Protein AF-A0A7V2EET0-F1 (afdb_monomer_lite)

Structure (mmCIF, N/CA/C/O backbone):
data_AF-A0A7V2EET0-F1
#
_entry.id   AF-A0A7V2EET0-F1
#
loop_
_atom_site.group_PDB
_atom_site.id
_atom_site.type_symbol
_atom_site.label_atom_id
_atom_site.label_alt_id
_atom_site.label_comp_id
_atom_site.label_asym_id
_atom_site.label_entity_id
_atom_site.label_seq_id
_atom_site.pdbx_PDB_ins_code
_atom_site.Cartn_x
_atom_site.Cartn_y
_atom_site.Cartn_z
_atom_site.occupancy
_atom_site.B_iso_or_equiv
_atom_site.auth_seq_id
_atom_site.auth_comp_id
_atom_site.auth_asym_id
_atom_site.auth_atom_id
_atom_site.pdbx_PDB_model_num
ATOM 1 N N . MET A 1 1 ? 0.303 -16.870 21.528 1.00 34.25 1 MET A N 1
ATOM 2 C CA . MET A 1 1 ? 0.337 -17.531 20.207 1.00 34.25 1 MET A CA 1
ATOM 3 C C . MET A 1 1 ? 0.974 -16.573 19.208 1.00 34.25 1 MET A C 1
ATOM 5 O O . MET A 1 1 ? 0.634 -15.399 19.218 1.00 34.25 1 MET A O 1
ATOM 9 N N . ASN A 1 2 ? 1.969 -17.052 18.460 1.00 36.66 2 ASN A N 1
ATOM 10 C CA . ASN A 1 2 ? 2.909 -16.270 17.656 1.00 36.66 2 ASN A CA 1
ATOM 11 C C . ASN A 1 2 ? 2.204 -15.562 16.478 1.00 36.66 2 ASN A C 1
ATOM 13 O O . ASN A 1 2 ? 1.849 -16.211 15.496 1.00 36.66 2 ASN A O 1
ATOM 17 N N . VAL A 1 3 ? 1.981 -14.245 16.573 1.00 44.31 3 VAL A N 1
ATOM 18 C CA . VAL A 1 3 ? 1.488 -13.408 15.457 1.00 44.31 3 VAL A CA 1
ATOM 19 C C . VAL A 1 3 ? 2.691 -12.917 14.658 1.00 44.31 3 VAL A C 1
ATOM 21 O O . VAL A 1 3 ? 2.939 -11.725 14.501 1.00 44.31 3 VAL A O 1
ATOM 24 N N . GLU A 1 4 ? 3.485 -13.865 14.184 1.00 46.22 4 GLU A N 1
ATOM 25 C CA . GLU A 1 4 ? 4.548 -13.594 13.239 1.00 46.22 4 GLU A CA 1
ATOM 26 C C . GLU A 1 4 ? 3.994 -13.859 11.837 1.00 46.22 4 GLU A C 1
ATOM 28 O O . GLU A 1 4 ? 3.409 -14.904 11.560 1.00 46.22 4 GLU A O 1
ATOM 33 N N . ASN A 1 5 ? 4.203 -12.889 10.947 1.00 46.38 5 ASN A N 1
ATOM 34 C CA . ASN A 1 5 ? 4.206 -13.090 9.500 1.00 46.38 5 ASN A CA 1
ATOM 35 C C . ASN A 1 5 ? 2.858 -13.044 8.741 1.00 46.38 5 ASN A C 1
ATOM 37 O O . ASN A 1 5 ? 2.526 -13.936 7.962 1.00 46.38 5 ASN A O 1
ATOM 41 N N . ARG A 1 6 ? 2.116 -11.930 8.847 1.00 46.31 6 ARG A N 1
ATOM 42 C CA . ARG A 1 6 ? 1.184 -11.511 7.778 1.00 46.31 6 ARG A CA 1
ATOM 43 C C . ARG A 1 6 ? 1.765 -10.348 6.979 1.00 46.31 6 ARG A C 1
ATOM 45 O O . ARG A 1 6 ? 1.470 -9.198 7.263 1.00 46.31 6 ARG A O 1
ATOM 52 N N . GLY A 1 7 ? 2.599 -10.670 5.991 1.00 49.09 7 GLY A N 1
ATOM 53 C CA . GLY A 1 7 ? 2.633 -10.038 4.663 1.00 49.09 7 GLY A CA 1
ATOM 54 C C . GLY A 1 7 ? 2.701 -8.512 4.513 1.00 49.09 7 GLY A C 1
ATOM 55 O O . GLY A 1 7 ? 2.455 -8.042 3.406 1.00 49.09 7 GLY A O 1
ATOM 56 N N . VAL A 1 8 ? 3.020 -7.720 5.539 1.00 51.91 8 VAL A N 1
ATOM 57 C CA . VAL A 1 8 ? 3.269 -6.285 5.349 1.00 51.91 8 VAL A CA 1
ATOM 58 C C . VAL A 1 8 ? 4.657 -6.152 4.721 1.00 51.91 8 VAL A C 1
ATOM 60 O O . VAL A 1 8 ? 5.640 -6.499 5.380 1.00 51.91 8 VAL A O 1
ATOM 63 N N . PRO A 1 9 ? 4.793 -5.684 3.465 1.00 50.06 9 PRO A N 1
ATOM 64 C CA . PRO A 1 9 ? 6.109 -5.432 2.901 1.00 50.06 9 PRO A CA 1
ATOM 65 C C . PRO A 1 9 ? 6.808 -4.396 3.786 1.00 50.06 9 PRO A C 1
ATOM 67 O O . PRO A 1 9 ? 6.375 -3.246 3.892 1.00 50.06 9 PRO A O 1
ATOM 70 N N . THR A 1 10 ? 7.867 -4.834 4.467 1.00 59.53 10 THR A N 1
ATOM 71 C CA . THR A 1 10 ? 8.678 -4.004 5.354 1.00 59.53 10 THR A CA 1
ATOM 72 C C . THR A 1 10 ? 9.203 -2.789 4.586 1.00 59.53 10 THR A C 1
ATOM 74 O O . THR A 1 10 ? 9.364 -2.817 3.363 1.00 59.53 10 THR A O 1
ATOM 77 N N . LEU A 1 11 ? 9.485 -1.685 5.288 1.00 52.72 11 LEU A N 1
ATOM 78 C CA . LEU A 1 11 ? 10.016 -0.451 4.682 1.00 52.72 11 LEU A CA 1
ATOM 79 C C . LEU A 1 11 ? 11.232 -0.713 3.768 1.00 52.72 11 LEU A C 1
ATOM 81 O O . LEU A 1 11 ? 11.439 -0.011 2.778 1.00 52.72 11 LEU A O 1
ATOM 85 N N . LEU A 1 12 ? 11.980 -1.781 4.052 1.00 48.09 12 LEU A N 1
ATOM 86 C CA . LEU A 1 12 ? 13.082 -2.286 3.242 1.00 48.09 12 LEU A CA 1
ATOM 87 C C . LEU A 1 12 ? 12.641 -2.744 1.848 1.00 48.09 12 LEU A C 1
ATOM 89 O O . LEU A 1 12 ? 13.278 -2.366 0.868 1.00 48.09 12 LEU A O 1
ATOM 93 N N . THR A 1 13 ? 11.535 -3.478 1.715 1.00 52.94 13 THR A N 1
ATOM 94 C CA . THR A 1 13 ? 11.008 -3.927 0.417 1.00 52.94 13 THR A CA 1
ATOM 95 C C . THR A 1 13 ? 10.587 -2.738 -0.449 1.00 52.94 13 THR A C 1
ATOM 97 O O . THR A 1 13 ? 10.878 -2.709 -1.645 1.00 52.94 13 THR A O 1
ATOM 100 N N . ARG A 1 14 ? 10.001 -1.699 0.166 1.00 51.09 14 ARG A N 1
ATOM 101 C CA . ARG A 1 14 ? 9.613 -0.438 -0.498 1.00 51.09 14 ARG A CA 1
ATOM 102 C C . ARG A 1 14 ? 10.826 0.358 -1.001 1.00 51.09 14 ARG A C 1
ATOM 104 O O . ARG A 1 14 ? 10.813 0.875 -2.119 1.00 51.09 14 ARG A O 1
ATOM 111 N N . ILE A 1 15 ? 11.904 0.424 -0.214 1.00 52.69 15 ILE A N 1
ATOM 112 C CA . ILE A 1 15 ? 13.174 1.059 -0.615 1.00 52.69 15 ILE A CA 1
ATOM 113 C C . ILE A 1 15 ? 13.873 0.236 -1.706 1.00 52.69 15 ILE A C 1
ATOM 115 O O . ILE A 1 15 ? 14.393 0.807 -2.663 1.00 52.69 15 ILE A O 1
ATOM 119 N N . LEU A 1 16 ? 13.855 -1.093 -1.601 1.00 50.03 16 LEU A N 1
ATOM 120 C CA . LEU A 1 16 ? 14.452 -2.003 -2.579 1.00 50.03 16 LEU A CA 1
ATOM 121 C C . LEU A 1 16 ? 13.737 -1.939 -3.933 1.00 50.03 16 LEU A C 1
ATOM 123 O O . LEU A 1 16 ? 14.415 -1.889 -4.954 1.00 50.03 16 LEU A O 1
ATOM 127 N N . LEU A 1 17 ? 12.404 -1.857 -3.970 1.00 56.78 17 LEU A N 1
ATOM 128 C CA . LEU A 1 17 ? 11.631 -1.653 -5.205 1.00 56.78 17 LEU A CA 1
ATOM 129 C C . LEU A 1 17 ? 11.955 -0.304 -5.871 1.00 56.78 17 LEU A C 1
ATOM 131 O O . LEU A 1 17 ? 12.183 -0.248 -7.080 1.00 56.78 17 LEU A O 1
ATOM 135 N N . ARG A 1 18 ? 12.079 0.771 -5.079 1.00 59.69 18 ARG A N 1
ATOM 136 C CA . ARG A 1 18 ? 12.457 2.110 -5.567 1.00 59.69 18 ARG A CA 1
ATOM 137 C C . ARG A 1 18 ? 13.905 2.171 -6.072 1.00 59.69 18 ARG A C 1
ATOM 139 O O . ARG A 1 18 ? 14.169 2.806 -7.091 1.00 59.69 18 ARG A O 1
ATOM 146 N N . LYS A 1 19 ? 14.835 1.481 -5.401 1.00 58.59 19 LYS A N 1
ATOM 147 C CA . LYS A 1 19 ? 16.240 1.360 -5.831 1.00 58.59 19 LYS A CA 1
ATOM 148 C C . LYS A 1 19 ? 16.394 0.478 -7.070 1.00 58.59 19 LYS A C 1
ATOM 150 O O . LYS A 1 19 ? 17.168 0.831 -7.952 1.00 58.59 19 LYS A O 1
ATOM 155 N N . ARG A 1 20 ? 15.639 -0.623 -7.176 1.00 63.69 20 ARG A N 1
ATOM 156 C CA . ARG A 1 20 ? 15.657 -1.520 -8.345 1.00 63.69 20 ARG A CA 1
ATOM 157 C C . ARG A 1 20 ? 15.228 -0.800 -9.616 1.00 63.69 20 ARG A C 1
ATOM 159 O O . ARG A 1 20 ? 15.888 -0.982 -10.627 1.00 63.69 20 ARG A O 1
ATOM 166 N N . GLY A 1 21 ? 14.200 0.052 -9.558 1.00 63.78 21 GLY A N 1
ATOM 167 C CA . GLY A 1 21 ? 13.766 0.850 -10.711 1.00 63.78 21 GLY A CA 1
ATOM 168 C C . GLY A 1 21 ? 14.840 1.825 -11.208 1.00 63.78 21 GLY A C 1
ATOM 169 O O . GLY A 1 21 ? 15.137 1.856 -12.398 1.00 63.78 21 GLY A O 1
ATOM 170 N N . ALA A 1 22 ? 15.474 2.568 -10.295 1.00 64.06 22 ALA A N 1
ATOM 171 C CA . ALA A 1 22 ? 16.556 3.495 -10.636 1.00 64.06 22 ALA A CA 1
ATOM 172 C C . ALA A 1 22 ? 17.826 2.775 -11.133 1.00 64.06 22 ALA A C 1
ATOM 174 O O . ALA A 1 22 ? 18.470 3.229 -12.075 1.00 64.06 22 ALA A O 1
ATOM 175 N N . PHE A 1 23 ? 18.164 1.629 -10.537 1.00 70.56 23 PHE A N 1
ATOM 176 C CA . PHE A 1 23 ? 19.294 0.803 -10.962 1.00 70.56 23 PHE A CA 1
ATOM 177 C C . PHE A 1 23 ? 19.060 0.171 -12.340 1.00 70.56 23 PHE A C 1
ATOM 179 O O . PHE A 1 23 ? 19.944 0.226 -13.186 1.00 70.56 23 PHE A O 1
ATOM 186 N N . LEU A 1 24 ? 17.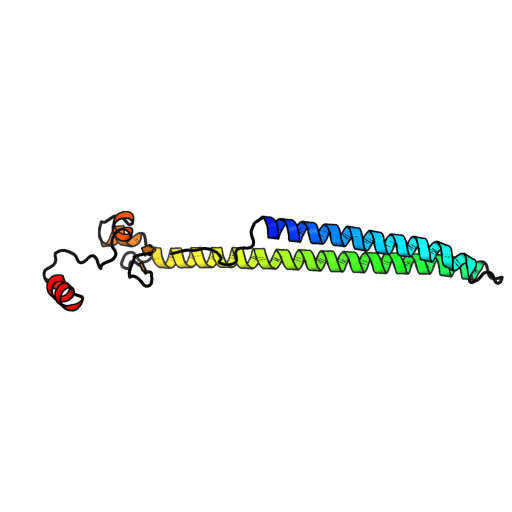860 -0.361 -12.607 1.00 68.94 24 LEU A N 1
ATOM 187 C CA . LEU A 1 24 ? 17.492 -0.866 -13.934 1.00 68.94 24 LEU A CA 1
ATOM 188 C C . LEU A 1 24 ? 17.577 0.231 -14.992 1.00 68.94 24 LEU A C 1
ATOM 190 O O . LEU A 1 24 ? 18.087 -0.023 -16.075 1.00 68.94 24 LEU A O 1
ATOM 194 N N . LEU A 1 25 ? 17.132 1.448 -14.669 1.00 69.94 25 LEU A N 1
ATOM 195 C CA . LEU A 1 25 ? 17.255 2.599 -15.561 1.00 69.94 25 LEU A CA 1
ATOM 196 C C . LEU A 1 25 ? 18.723 2.861 -15.933 1.00 69.94 25 LEU A C 1
ATOM 198 O O . LEU A 1 25 ? 19.044 3.003 -17.110 1.00 69.94 25 LEU A O 1
ATOM 202 N N . ALA A 1 26 ? 19.613 2.870 -14.936 1.00 69.81 26 ALA A N 1
ATOM 203 C CA . ALA A 1 26 ? 21.042 3.091 -15.131 1.00 69.81 26 ALA A CA 1
ATOM 204 C C . ALA A 1 26 ? 21.708 1.960 -15.931 1.00 69.81 26 ALA A C 1
ATOM 206 O O . ALA A 1 26 ? 22.496 2.232 -16.831 1.00 69.81 26 ALA A O 1
ATOM 207 N N . VAL A 1 27 ? 21.367 0.698 -15.650 1.00 71.44 27 VAL A N 1
ATOM 208 C CA . VAL A 1 27 ? 21.911 -0.470 -16.363 1.00 71.44 27 VAL A CA 1
ATOM 209 C C . VAL A 1 27 ? 21.419 -0.515 -17.806 1.00 71.44 27 VAL A C 1
ATOM 211 O O . VAL A 1 27 ? 22.221 -0.712 -18.711 1.00 71.44 27 VAL A O 1
ATOM 214 N N . VAL A 1 28 ? 20.125 -0.288 -18.046 1.00 72.50 28 VAL A N 1
ATOM 215 C CA . VAL A 1 28 ? 19.554 -0.234 -19.401 1.00 72.50 28 VAL A CA 1
ATOM 216 C C . VAL A 1 28 ? 20.195 0.897 -20.194 1.00 72.50 28 VAL A C 1
ATOM 218 O O . VAL A 1 28 ? 20.620 0.680 -21.325 1.00 72.50 28 VAL A O 1
ATOM 221 N N . TYR A 1 29 ? 20.338 2.078 -19.588 1.00 77.12 29 TYR A N 1
ATOM 222 C CA . TYR A 1 29 ? 21.040 3.194 -20.212 1.00 77.12 29 TYR A CA 1
ATOM 223 C C . TYR A 1 29 ? 22.498 2.845 -20.541 1.00 77.12 29 TYR A C 1
ATOM 225 O O . TYR A 1 29 ? 22.944 3.111 -21.650 1.00 77.12 29 TYR A O 1
ATOM 233 N N . LEU A 1 30 ? 23.225 2.200 -19.625 1.00 73.38 30 LEU A N 1
ATOM 234 C CA . LEU A 1 30 ? 24.626 1.815 -19.814 1.00 73.38 30 LEU A CA 1
ATOM 235 C C . LEU A 1 30 ? 24.804 0.756 -20.911 1.00 73.38 30 LEU A C 1
ATOM 237 O O . LEU A 1 30 ? 25.701 0.884 -21.741 1.00 73.38 30 LEU A O 1
ATOM 241 N N . VAL A 1 31 ? 23.936 -0.258 -20.960 1.00 75.94 31 VAL A N 1
ATOM 242 C CA . VAL A 1 31 ? 23.952 -1.295 -22.007 1.00 75.94 31 VAL A CA 1
ATOM 243 C C . VAL A 1 31 ? 23.630 -0.689 -23.367 1.00 75.94 31 VAL A C 1
ATOM 245 O O . VAL A 1 31 ? 24.317 -0.974 -24.346 1.00 75.94 31 VAL A O 1
ATOM 248 N N . LEU A 1 32 ? 22.621 0.180 -23.431 1.00 73.44 32 LEU A N 1
ATOM 249 C CA . LEU A 1 32 ? 22.254 0.864 -24.663 1.00 73.44 32 LEU A CA 1
ATOM 250 C C . LEU A 1 32 ? 23.378 1.806 -25.115 1.00 73.44 32 LEU A C 1
ATOM 252 O O . LEU A 1 32 ? 23.775 1.753 -26.274 1.00 73.44 32 LEU A O 1
ATOM 256 N N . ALA A 1 33 ? 23.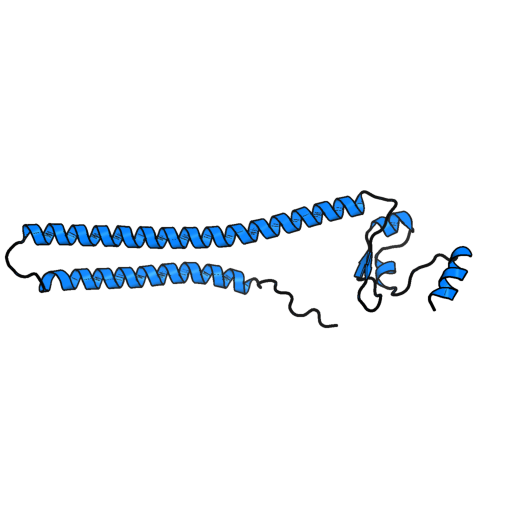944 2.618 -24.220 1.00 70.00 33 ALA A N 1
ATOM 257 C CA . ALA A 1 33 ? 25.063 3.508 -24.533 1.00 70.00 33 ALA A CA 1
ATOM 258 C C . ALA A 1 33 ? 26.305 2.728 -25.000 1.00 70.00 33 ALA A C 1
ATOM 260 O O . ALA A 1 33 ? 26.952 3.122 -25.969 1.00 70.00 33 ALA A O 1
ATOM 261 N N . GLY A 1 34 ? 26.604 1.588 -24.371 1.00 71.06 34 GLY A N 1
ATOM 262 C CA . GLY A 1 34 ? 27.673 0.687 -24.801 1.00 71.06 34 GLY A CA 1
ATOM 263 C C . GLY A 1 34 ? 27.417 0.090 -26.187 1.00 71.06 34 GLY A C 1
ATOM 264 O O . GLY A 1 34 ? 28.304 0.109 -27.040 1.00 71.06 34 GLY A O 1
ATOM 265 N N . ALA A 1 35 ? 26.189 -0.364 -26.451 1.00 70.62 35 ALA A N 1
ATOM 266 C CA . ALA A 1 35 ? 25.784 -0.853 -27.767 1.00 70.62 35 ALA A CA 1
ATOM 267 C C . ALA A 1 35 ? 25.869 0.249 -28.836 1.00 70.62 35 ALA A C 1
ATOM 269 O O . ALA A 1 35 ? 26.306 -0.017 -29.951 1.00 70.62 35 ALA A O 1
ATOM 270 N N . TYR A 1 36 ? 25.527 1.494 -28.495 1.00 71.62 36 TYR A N 1
ATOM 271 C CA . TYR A 1 36 ? 25.659 2.645 -29.388 1.00 71.62 36 TYR A CA 1
ATOM 272 C C . TYR A 1 36 ? 27.116 2.935 -29.749 1.00 71.62 36 TYR A C 1
ATOM 274 O O . TYR A 1 36 ? 27.432 3.086 -30.928 1.00 71.62 36 TYR A O 1
ATOM 282 N N . ILE A 1 37 ? 28.015 2.950 -28.762 1.00 69.25 37 ILE A N 1
ATOM 283 C CA . ILE A 1 37 ? 29.453 3.146 -28.997 1.00 69.25 37 ILE A CA 1
ATOM 284 C C . ILE A 1 37 ? 30.010 2.019 -29.881 1.00 69.25 37 ILE A C 1
ATOM 286 O O . ILE A 1 37 ? 30.771 2.276 -30.814 1.00 69.25 37 ILE A O 1
ATOM 290 N N . TRP A 1 38 ? 29.587 0.777 -29.638 1.00 68.62 38 TRP A N 1
ATOM 291 C CA . TRP A 1 38 ? 30.027 -0.386 -30.407 1.00 68.62 38 TRP A CA 1
ATOM 292 C C . TRP A 1 38 ? 29.520 -0.369 -31.861 1.00 68.62 38 TRP A C 1
ATOM 294 O O . TRP A 1 38 ? 30.306 -0.548 -32.792 1.00 68.62 38 TRP A O 1
ATOM 304 N N . VAL A 1 39 ? 28.229 -0.084 -32.076 1.00 66.50 39 VAL A N 1
ATOM 305 C CA . VAL A 1 39 ? 27.622 0.019 -33.418 1.00 66.50 39 VAL A CA 1
ATOM 306 C C . VAL A 1 39 ? 28.189 1.209 -34.198 1.00 66.50 39 VAL A C 1
ATOM 308 O O . VAL A 1 39 ? 28.435 1.082 -35.400 1.00 66.50 39 VAL A O 1
ATOM 311 N N . SER A 1 40 ? 28.452 2.329 -33.517 1.00 63.59 40 SER A N 1
ATOM 312 C CA . SER A 1 40 ? 29.103 3.513 -34.091 1.00 63.59 40 SER A CA 1
ATOM 313 C C . SER A 1 40 ? 30.501 3.183 -34.631 1.00 63.59 40 SER A C 1
ATOM 315 O O . SER A 1 40 ? 30.845 3.569 -35.745 1.00 63.59 40 SER A O 1
ATOM 317 N N . GLY A 1 41 ? 31.282 2.370 -33.909 1.00 63.22 41 GLY A N 1
ATOM 318 C CA . GLY A 1 41 ? 32.625 1.975 -34.346 1.00 63.22 41 GLY A CA 1
ATOM 319 C C . GLY A 1 41 ? 32.668 0.940 -35.480 1.00 63.22 41 GLY A C 1
ATOM 320 O O . GLY A 1 41 ? 33.635 0.910 -36.242 1.00 63.22 41 GLY A O 1
ATOM 321 N N . HIS A 1 42 ? 31.655 0.074 -35.605 1.00 63.38 42 HIS A N 1
ATOM 322 C CA . HIS A 1 42 ? 31.714 -1.081 -36.514 1.00 63.38 42 HIS A CA 1
ATOM 323 C C . HIS A 1 42 ? 31.114 -0.824 -37.909 1.00 63.38 42 HIS A C 1
ATOM 325 O O . HIS A 1 42 ? 31.553 -1.429 -38.888 1.00 63.38 42 HIS A O 1
ATOM 331 N N . ALA A 1 43 ? 30.161 0.109 -38.041 1.00 58.59 43 ALA A N 1
ATOM 332 C CA . ALA A 1 43 ? 29.538 0.442 -39.329 1.00 58.59 43 ALA A CA 1
ATOM 333 C C . ALA A 1 43 ? 30.522 1.068 -40.339 1.00 58.59 43 ALA A C 1
ATOM 335 O O . ALA A 1 43 ? 30.386 0.849 -41.542 1.00 58.59 43 ALA A O 1
ATOM 336 N N . VAL A 1 44 ? 31.536 1.779 -39.836 1.00 57.72 44 VAL A N 1
ATOM 337 C CA . VAL A 1 44 ? 32.553 2.487 -40.630 1.00 57.72 44 VAL A CA 1
ATOM 338 C C . VAL A 1 44 ? 33.502 1.524 -41.353 1.00 57.72 44 VAL A C 1
ATOM 340 O O . VAL A 1 44 ? 34.018 1.851 -42.414 1.00 57.72 44 VAL A O 1
ATOM 343 N N . LYS A 1 45 ? 33.735 0.320 -40.812 1.00 56.97 45 LYS A N 1
ATOM 344 C CA . LYS A 1 45 ? 34.715 -0.630 -41.373 1.00 56.97 45 LYS A CA 1
ATOM 345 C C . LYS A 1 45 ? 34.124 -1.638 -42.361 1.00 56.97 45 LYS A C 1
ATOM 347 O O . LYS A 1 45 ? 34.860 -2.137 -43.204 1.00 56.97 45 LYS A O 1
ATOM 352 N N . ALA A 1 46 ? 32.827 -1.942 -42.270 1.00 60.38 46 ALA A N 1
ATOM 353 C CA . ALA A 1 46 ? 32.193 -2.992 -43.075 1.00 60.38 46 ALA A CA 1
ATOM 354 C C . ALA A 1 46 ? 31.646 -2.510 -44.434 1.00 60.38 46 ALA A C 1
ATOM 356 O O . ALA A 1 46 ? 31.410 -3.330 -45.314 1.00 60.38 46 ALA A O 1
ATOM 357 N N . ILE A 1 47 ? 31.449 -1.197 -44.619 1.00 57.16 47 ILE A N 1
ATOM 358 C CA . ILE A 1 47 ? 30.862 -0.603 -45.839 1.00 57.16 47 ILE A CA 1
ATOM 359 C C . ILE A 1 47 ? 31.881 0.322 -46.535 1.00 57.16 47 ILE A C 1
ATOM 361 O O . ILE A 1 47 ? 31.521 1.293 -47.191 1.00 57.16 47 ILE A O 1
ATOM 365 N N . SER A 1 48 ? 33.181 0.032 -46.406 1.00 55.34 48 SER A N 1
ATOM 366 C CA . SER A 1 48 ? 34.265 0.771 -47.081 1.00 55.34 48 SER A CA 1
ATOM 367 C C . SER A 1 48 ? 34.327 0.486 -48.593 1.00 55.34 48 SER A C 1
ATOM 369 O O . SER A 1 48 ? 35.347 0.042 -49.115 1.00 55.34 48 SER A O 1
ATOM 371 N N . GLY A 1 49 ? 33.225 0.765 -49.295 1.00 56.41 49 GLY A N 1
ATOM 372 C CA . GLY A 1 49 ? 33.060 0.737 -50.746 1.00 56.41 49 GLY A CA 1
ATOM 373 C C . GLY A 1 49 ? 32.379 2.021 -51.246 1.00 56.41 49 GLY A C 1
ATOM 374 O O . GLY A 1 49 ? 31.165 2.084 -51.364 1.00 56.41 49 GLY A O 1
ATOM 375 N N . GLN A 1 50 ? 33.194 3.050 -51.487 1.00 60.97 50 GLN A N 1
ATOM 376 C CA . GLN A 1 50 ? 33.043 4.183 -52.424 1.00 60.97 50 GLN A CA 1
ATOM 377 C C . GLN A 1 50 ? 31.844 5.175 -52.426 1.00 60.97 50 GLN A C 1
ATOM 379 O O . GLN A 1 50 ? 31.951 6.136 -53.180 1.00 60.97 50 GLN A O 1
ATOM 384 N N . ASP A 1 51 ? 30.823 5.128 -51.556 1.00 63.78 51 ASP A N 1
ATOM 385 C CA . ASP A 1 51 ? 29.770 6.185 -51.524 1.00 63.78 51 ASP A CA 1
ATOM 386 C C . ASP A 1 51 ? 29.651 6.957 -50.191 1.00 63.78 51 ASP A C 1
ATOM 388 O O . ASP A 1 51 ? 28.825 6.667 -49.321 1.00 63.78 51 ASP A O 1
ATOM 392 N N . ALA A 1 52 ? 30.446 8.024 -50.046 1.00 62.75 52 ALA A N 1
ATOM 393 C CA . ALA A 1 52 ? 30.516 8.849 -48.831 1.00 62.75 52 ALA A CA 1
ATOM 394 C C . ALA A 1 52 ? 29.182 9.528 -48.436 1.00 62.75 52 ALA A C 1
ATOM 396 O O . ALA A 1 52 ? 28.905 9.723 -47.252 1.00 62.75 52 ALA A O 1
ATOM 397 N N . ALA A 1 53 ? 28.326 9.866 -49.408 1.00 66.31 53 ALA A N 1
ATOM 398 C CA . ALA A 1 53 ? 27.070 10.580 -49.154 1.00 66.31 53 ALA A CA 1
ATOM 399 C C . ALA A 1 53 ? 25.959 9.683 -48.574 1.00 66.31 53 ALA A C 1
ATOM 401 O O . ALA A 1 53 ? 25.162 10.138 -47.747 1.00 66.31 53 ALA A O 1
ATOM 402 N N . LEU A 1 54 ? 25.903 8.410 -48.982 1.00 64.31 54 LEU A N 1
ATOM 403 C CA . LEU A 1 54 ? 24.951 7.434 -48.440 1.00 64.31 54 LEU A CA 1
ATOM 404 C C . LEU A 1 54 ? 25.391 6.940 -47.056 1.00 64.31 54 LEU A C 1
ATOM 406 O O . LEU A 1 54 ? 24.546 6.772 -46.176 1.00 64.31 54 LEU A O 1
ATOM 410 N N . LEU A 1 55 ? 26.702 6.805 -46.832 1.00 64.06 55 LEU A N 1
ATOM 411 C CA . LEU A 1 55 ? 27.276 6.467 -45.527 1.00 64.06 55 LEU A CA 1
ATOM 412 C C . LEU A 1 55 ? 26.911 7.507 -44.461 1.00 64.06 55 LEU A C 1
ATOM 414 O O . LEU A 1 55 ? 26.371 7.140 -43.418 1.00 64.06 55 LEU A O 1
ATOM 418 N N . HIS A 1 56 ? 27.079 8.799 -44.759 1.00 67.00 56 HIS A N 1
ATOM 419 C CA . HIS A 1 56 ? 26.779 9.865 -43.801 1.00 67.00 56 HIS A CA 1
ATOM 420 C C . HIS A 1 56 ? 25.290 9.921 -43.399 1.00 67.00 56 HIS A C 1
ATOM 422 O O . HIS A 1 56 ? 24.954 10.077 -42.224 1.00 67.00 56 HIS A O 1
ATOM 428 N N . ARG A 1 57 ? 24.364 9.730 -44.353 1.00 66.31 57 ARG A N 1
ATOM 429 C CA . ARG A 1 57 ? 22.914 9.702 -44.065 1.00 66.31 57 ARG A CA 1
ATOM 430 C C . ARG A 1 57 ? 22.511 8.481 -43.237 1.00 66.31 57 ARG A C 1
ATOM 432 O O . ARG A 1 57 ? 21.667 8.597 -42.348 1.00 66.31 57 ARG A O 1
ATOM 439 N N . LEU A 1 58 ? 23.117 7.324 -43.509 1.00 67.50 58 LEU A N 1
ATOM 440 C CA . LEU A 1 58 ? 22.870 6.094 -42.756 1.00 67.50 58 LEU A CA 1
ATOM 441 C C . LEU A 1 58 ? 23.450 6.155 -41.340 1.00 67.50 58 LEU A C 1
ATOM 443 O O . LEU A 1 58 ? 22.854 5.592 -40.425 1.00 67.50 58 LEU A O 1
ATOM 447 N N . GLU A 1 59 ? 24.565 6.851 -41.133 1.00 66.12 59 GLU A N 1
ATOM 448 C CA . GLU A 1 59 ? 25.132 7.086 -39.801 1.00 66.12 59 GLU A CA 1
ATOM 449 C C . GLU A 1 59 ? 24.211 7.939 -38.927 1.00 66.12 59 GLU A C 1
ATOM 451 O O . GLU A 1 59 ? 23.915 7.565 -37.789 1.00 66.12 59 GLU A O 1
ATOM 456 N N . ILE A 1 60 ? 23.677 9.034 -39.473 1.00 69.19 60 ILE A N 1
ATOM 457 C CA . ILE A 1 60 ? 22.757 9.909 -38.736 1.00 69.19 60 ILE A CA 1
ATOM 458 C C . ILE A 1 60 ? 21.448 9.173 -38.426 1.00 69.19 60 ILE A C 1
ATOM 460 O O . ILE A 1 60 ? 20.988 9.189 -37.283 1.00 69.19 60 ILE A O 1
ATOM 464 N N . LEU A 1 61 ? 20.868 8.468 -39.404 1.00 72.06 61 LEU A N 1
ATOM 465 C CA . LEU A 1 61 ? 19.603 7.753 -39.214 1.00 72.06 61 LEU A CA 1
ATOM 466 C C . LEU A 1 61 ? 19.707 6.671 -38.125 1.00 72.06 61 LEU A C 1
ATOM 468 O O . LEU A 1 61 ? 18.805 6.540 -37.297 1.00 72.06 61 LEU A O 1
ATOM 472 N N . LYS A 1 62 ? 20.827 5.938 -38.068 1.00 65.75 62 LYS A N 1
ATOM 473 C CA . LYS A 1 62 ? 21.090 4.933 -37.023 1.00 65.75 62 LYS A CA 1
ATOM 474 C C . LYS A 1 62 ? 21.125 5.553 -35.624 1.00 65.75 62 LYS A C 1
ATOM 476 O O . LYS A 1 62 ? 20.566 4.976 -34.691 1.00 65.75 62 LYS A O 1
ATOM 481 N N . GLY A 1 63 ? 21.724 6.738 -35.483 1.00 68.88 63 GLY A N 1
ATOM 482 C CA . GLY A 1 63 ? 21.745 7.469 -34.215 1.00 68.88 63 GLY A CA 1
ATOM 483 C C . GLY A 1 63 ? 20.353 7.894 -33.752 1.00 68.88 63 GLY A C 1
ATOM 484 O O . GLY A 1 63 ? 20.002 7.716 -32.586 1.00 68.88 63 GLY A O 1
ATOM 485 N N . TRP A 1 64 ? 19.515 8.367 -34.674 1.00 75.75 64 TRP A N 1
ATOM 486 C CA . TRP A 1 64 ? 18.148 8.786 -34.357 1.00 75.75 64 TRP A CA 1
ATOM 487 C C . TRP A 1 64 ? 17.254 7.604 -33.963 1.00 75.75 64 TRP A C 1
ATOM 489 O O 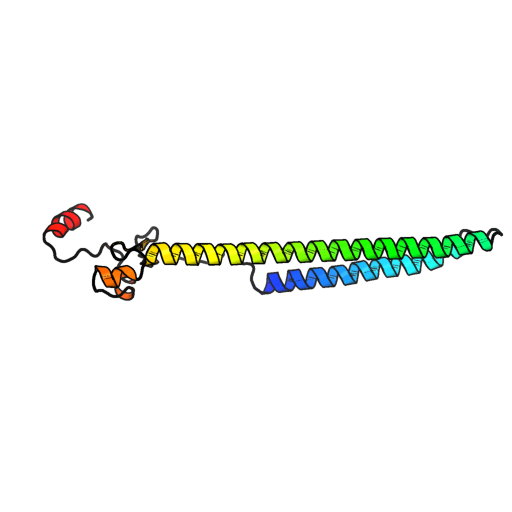. TRP A 1 64 ? 16.477 7.720 -33.015 1.00 75.75 64 TRP A O 1
ATOM 499 N N . VAL A 1 65 ? 17.411 6.443 -34.611 1.00 74.69 65 VAL A N 1
ATOM 500 C CA . VAL A 1 65 ? 16.715 5.202 -34.221 1.00 74.69 65 VAL A CA 1
ATOM 501 C C . VAL A 1 65 ? 17.116 4.767 -32.810 1.00 74.69 65 VAL A C 1
ATOM 503 O O . VAL A 1 65 ? 16.260 4.365 -32.023 1.00 74.69 65 VAL A O 1
ATOM 506 N N . PHE A 1 66 ? 18.394 4.899 -32.451 1.00 73.19 66 PHE A N 1
ATOM 507 C CA . PHE A 1 66 ? 18.874 4.569 -31.113 1.00 73.19 66 PHE A CA 1
ATOM 508 C C . PHE A 1 66 ? 18.310 5.508 -30.034 1.00 73.19 66 PHE A C 1
ATOM 510 O O . PHE A 1 66 ? 17.803 5.044 -29.009 1.00 73.19 66 PHE A O 1
ATOM 517 N N . VAL A 1 67 ? 18.332 6.825 -30.267 1.00 77.12 67 VAL A N 1
ATOM 518 C CA . VAL A 1 67 ? 17.755 7.801 -29.325 1.00 77.12 67 VAL A CA 1
ATOM 519 C C . VAL A 1 67 ? 16.254 7.566 -29.159 1.00 77.12 67 VAL A C 1
ATOM 521 O O . VAL A 1 67 ? 15.757 7.560 -28.035 1.00 77.12 67 VAL A O 1
ATOM 524 N N . LEU A 1 68 ? 15.535 7.286 -30.248 1.00 79.81 68 LEU A N 1
ATOM 525 C CA . LEU A 1 68 ? 14.111 6.967 -30.187 1.00 79.81 68 LEU A CA 1
ATOM 526 C C . LEU A 1 68 ? 13.852 5.706 -29.350 1.00 79.81 68 LEU A C 1
ATOM 528 O O . LEU A 1 68 ? 12.993 5.711 -28.469 1.00 79.81 68 LEU A O 1
ATOM 532 N N . LEU A 1 69 ? 14.619 4.639 -29.582 1.00 76.75 69 LEU A N 1
ATOM 533 C CA . LEU A 1 69 ? 14.455 3.369 -28.877 1.00 76.75 69 LEU A CA 1
ATOM 534 C C . LEU A 1 69 ? 14.769 3.504 -27.381 1.00 76.75 69 LEU A C 1
ATOM 536 O O . LEU A 1 69 ? 14.025 2.988 -26.544 1.00 76.75 69 LEU A O 1
ATOM 540 N N . THR A 1 70 ? 15.819 4.250 -27.030 1.00 79.44 70 THR A N 1
ATOM 541 C CA . THR A 1 70 ? 16.172 4.513 -25.627 1.00 79.44 70 THR A CA 1
ATOM 542 C C . THR A 1 70 ? 15.127 5.387 -24.934 1.00 79.44 70 THR A C 1
ATOM 544 O O . THR A 1 70 ? 14.704 5.058 -23.827 1.00 79.44 70 THR A O 1
ATOM 547 N N . ALA A 1 71 ? 14.628 6.439 -25.590 1.00 77.69 71 ALA A N 1
ATOM 548 C CA . ALA A 1 71 ? 13.576 7.298 -25.052 1.00 77.69 71 ALA A CA 1
ATOM 549 C C . ALA A 1 71 ? 12.274 6.521 -24.796 1.00 77.69 71 ALA A C 1
ATOM 551 O O . ALA A 1 71 ? 11.663 6.670 -23.735 1.00 77.69 71 ALA A O 1
ATOM 552 N N . VAL A 1 72 ? 11.876 5.642 -25.724 1.00 82.00 72 VAL A N 1
ATOM 553 C CA . VAL A 1 72 ? 10.694 4.780 -25.568 1.00 82.00 72 VAL A CA 1
ATOM 554 C C . VAL A 1 72 ? 10.877 3.794 -24.414 1.00 82.00 72 VAL A C 1
ATOM 556 O O . VAL A 1 72 ? 9.979 3.664 -23.579 1.00 82.00 72 VAL A O 1
ATOM 559 N N . ALA A 1 73 ? 12.035 3.133 -24.322 1.00 78.06 73 ALA A N 1
ATOM 560 C CA . ALA A 1 73 ? 12.332 2.198 -23.238 1.00 78.06 73 ALA A CA 1
ATOM 561 C C . ALA A 1 73 ? 12.316 2.892 -21.864 1.00 78.06 73 ALA A C 1
ATOM 563 O O . ALA A 1 73 ? 11.662 2.415 -20.934 1.00 78.06 73 ALA A O 1
ATOM 564 N N . LEU A 1 74 ? 12.965 4.056 -21.746 1.00 79.12 74 LEU A N 1
ATOM 565 C CA . LEU A 1 74 ? 12.981 4.858 -20.520 1.00 79.12 74 LEU A CA 1
ATOM 566 C C . LEU A 1 74 ? 11.571 5.308 -20.124 1.00 79.12 74 LEU A C 1
ATOM 568 O O . LEU A 1 74 ? 11.181 5.168 -18.964 1.00 79.12 74 LEU A O 1
ATOM 572 N N . TYR A 1 75 ? 10.777 5.793 -21.081 1.00 81.12 75 TYR A N 1
ATOM 573 C CA . TYR A 1 75 ? 9.399 6.207 -20.833 1.00 81.12 75 TYR A CA 1
ATOM 574 C C . TYR A 1 75 ? 8.508 5.039 -20.386 1.00 81.12 75 TYR A C 1
ATOM 576 O O . TYR A 1 75 ? 7.705 5.189 -19.460 1.00 81.12 75 TYR A O 1
ATOM 584 N N . ALA A 1 76 ? 8.656 3.862 -21.001 1.00 79.38 76 ALA A N 1
ATOM 585 C CA . ALA A 1 76 ? 7.910 2.664 -20.628 1.00 79.38 76 ALA A CA 1
ATOM 586 C C . ALA A 1 76 ? 8.236 2.214 -19.195 1.00 79.38 76 ALA A C 1
ATOM 588 O O . ALA A 1 76 ? 7.317 1.957 -18.413 1.00 79.38 76 ALA A O 1
ATOM 589 N N . ILE A 1 77 ? 9.522 2.194 -18.829 1.00 77.56 77 ILE A N 1
ATOM 590 C CA . ILE A 1 77 ? 9.980 1.854 -17.474 1.00 77.56 77 ILE A CA 1
ATOM 591 C C . ILE A 1 77 ? 9.452 2.873 -16.463 1.00 77.56 77 ILE A C 1
ATOM 593 O O . ILE A 1 77 ? 8.877 2.488 -15.442 1.00 77.56 77 ILE A O 1
ATOM 597 N N . LEU A 1 78 ? 9.574 4.169 -16.759 1.00 78.44 78 LEU A N 1
ATOM 598 C CA . LEU A 1 78 ? 9.066 5.227 -15.890 1.00 78.44 78 LEU A CA 1
ATOM 599 C C . LEU A 1 78 ? 7.553 5.083 -15.667 1.00 78.44 78 LEU A C 1
ATOM 601 O O . LEU A 1 78 ? 7.092 5.102 -14.524 1.00 78.44 78 LEU A O 1
ATOM 605 N N . ARG A 1 79 ? 6.773 4.859 -16.736 1.00 79.31 79 ARG A N 1
ATOM 606 C CA . ARG A 1 79 ? 5.324 4.622 -16.625 1.00 79.31 79 ARG A CA 1
ATOM 607 C C . ARG A 1 79 ? 4.988 3.370 -15.824 1.00 79.31 79 ARG A C 1
ATOM 609 O O . ARG A 1 79 ? 4.034 3.401 -15.048 1.00 79.31 79 ARG A O 1
ATOM 616 N N . MET A 1 80 ? 5.731 2.282 -16.003 1.00 79.19 80 MET A N 1
ATOM 617 C CA . MET A 1 80 ? 5.522 1.046 -15.250 1.00 79.19 80 MET A CA 1
ATOM 618 C C . MET A 1 80 ? 5.735 1.272 -13.747 1.00 79.19 80 MET A C 1
ATOM 620 O O . MET A 1 80 ? 4.889 0.879 -12.945 1.00 79.19 80 MET A O 1
ATOM 624 N N . VAL A 1 81 ? 6.816 1.962 -13.369 1.00 75.88 81 VAL A N 1
ATOM 625 C CA . VAL A 1 81 ? 7.143 2.259 -11.964 1.00 75.88 81 VAL A CA 1
ATOM 626 C C . VAL A 1 81 ? 6.091 3.164 -11.319 1.00 75.88 81 VAL A C 1
ATOM 628 O O . VAL A 1 81 ? 5.637 2.876 -10.213 1.00 75.88 81 VAL A O 1
ATOM 631 N N . VAL A 1 82 ? 5.655 4.224 -12.007 1.00 76.38 82 VAL A N 1
ATOM 632 C CA . VAL A 1 82 ? 4.627 5.149 -11.490 1.00 76.38 82 VAL A CA 1
ATOM 633 C C . VAL A 1 82 ? 3.279 4.448 -11.294 1.00 76.38 82 VAL A C 1
ATOM 635 O O . VAL A 1 82 ? 2.592 4.675 -10.300 1.00 76.38 82 VAL A O 1
ATOM 638 N N . ARG A 1 83 ? 2.891 3.551 -12.209 1.00 75.88 83 ARG A N 1
ATOM 639 C CA . ARG A 1 83 ? 1.653 2.766 -12.061 1.00 75.88 83 ARG A CA 1
ATOM 640 C C . ARG A 1 83 ? 1.718 1.789 -10.888 1.00 75.88 83 ARG A C 1
ATOM 642 O O . ARG A 1 83 ? 0.704 1.581 -10.226 1.00 75.88 83 ARG A O 1
ATOM 649 N N . ALA A 1 84 ? 2.884 1.200 -10.632 1.00 74.38 84 ALA A N 1
ATOM 650 C CA . ALA A 1 84 ? 3.073 0.282 -9.514 1.00 74.38 84 ALA A CA 1
ATOM 651 C C . ALA A 1 84 ? 2.914 0.993 -8.158 1.00 74.38 84 ALA A C 1
ATOM 653 O O . ALA A 1 84 ? 2.212 0.492 -7.284 1.00 74.38 84 ALA A O 1
ATOM 654 N N . THR A 1 85 ? 3.486 2.191 -8.001 1.00 70.94 85 THR A N 1
ATOM 655 C CA . THR A 1 85 ? 3.369 2.968 -6.754 1.00 70.94 85 THR A CA 1
ATOM 656 C C . THR A 1 85 ? 1.984 3.583 -6.553 1.00 70.94 85 THR A C 1
ATOM 658 O O . THR A 1 85 ? 1.527 3.686 -5.415 1.00 70.94 85 THR A O 1
ATOM 661 N N . GLY A 1 86 ? 1.290 3.960 -7.632 1.00 71.94 86 GLY A N 1
ATOM 662 C CA . GLY A 1 86 ? -0.079 4.479 -7.560 1.00 71.94 86 GLY A CA 1
ATOM 663 C C . GLY A 1 86 ? -1.077 3.468 -6.983 1.00 71.94 86 GLY A C 1
ATOM 664 O O . GLY A 1 86 ? -1.878 3.828 -6.124 1.00 71.94 86 GLY A O 1
ATOM 665 N N . LYS A 1 87 ? -0.983 2.193 -7.388 1.00 70.19 87 LYS A N 1
ATOM 666 C CA . LYS A 1 87 ? -1.876 1.129 -6.897 1.00 70.19 87 LYS A CA 1
ATOM 667 C C . LYS A 1 87 ? -1.747 0.885 -5.393 1.00 70.19 87 LYS A C 1
ATOM 669 O O . LYS A 1 87 ? -2.760 0.742 -4.720 1.00 70.19 87 LYS A O 1
ATOM 674 N N . GLU A 1 88 ? -0.527 0.859 -4.853 1.00 72.44 88 GLU A N 1
ATOM 675 C CA . GLU A 1 88 ? -0.326 0.646 -3.411 1.00 72.44 88 GLU A CA 1
ATOM 676 C C . GLU A 1 88 ? -0.925 1.776 -2.566 1.00 72.44 88 GLU A C 1
ATOM 678 O O . GLU A 1 88 ? -1.523 1.515 -1.521 1.00 72.44 88 GLU A O 1
ATOM 683 N N . ARG A 1 89 ? -0.789 3.029 -3.021 1.00 73.75 89 ARG A N 1
ATOM 684 C CA . ARG A 1 89 ? -1.366 4.185 -2.321 1.00 73.75 89 ARG A CA 1
ATOM 685 C C . ARG A 1 89 ? -2.887 4.135 -2.314 1.00 73.75 89 ARG A C 1
ATOM 687 O O . ARG A 1 89 ? -3.475 4.274 -1.250 1.00 73.75 89 ARG A O 1
ATOM 694 N N . GLN A 1 90 ? -3.497 3.845 -3.462 1.00 75.81 90 GLN A N 1
ATOM 695 C CA . GLN A 1 90 ? -4.953 3.746 -3.580 1.00 75.81 90 GLN A CA 1
ATOM 696 C C . GLN A 1 90 ? -5.538 2.676 -2.654 1.00 75.81 90 GLN A C 1
ATOM 698 O O . GLN A 1 90 ? -6.491 2.954 -1.937 1.00 75.81 90 GLN A O 1
ATOM 703 N N . VAL A 1 91 ? -4.929 1.487 -2.595 1.00 76.75 91 VAL A N 1
ATOM 704 C CA . VAL A 1 91 ? -5.390 0.409 -1.702 1.00 76.75 91 VAL A CA 1
ATOM 705 C C . VAL A 1 91 ? -5.250 0.803 -0.229 1.00 76.75 91 VAL A C 1
ATOM 707 O O . VAL A 1 91 ? -6.136 0.523 0.574 1.00 76.75 91 VAL A O 1
ATOM 710 N N . SER A 1 92 ? -4.156 1.474 0.146 1.00 79.75 92 SER A N 1
ATOM 711 C CA . SER A 1 92 ? -3.956 1.932 1.526 1.00 79.75 92 SER A CA 1
ATOM 712 C C . SER A 1 92 ? -4.952 3.020 1.930 1.00 79.75 92 SER A C 1
ATOM 714 O O . SER A 1 92 ? -5.457 2.995 3.049 1.00 79.75 92 SER A O 1
ATOM 716 N N . GLU A 1 93 ? -5.221 3.977 1.044 1.00 84.06 93 GLU A N 1
ATOM 717 C CA . GLU A 1 93 ? -6.194 5.049 1.272 1.00 84.06 93 GLU A CA 1
ATOM 718 C C . GLU A 1 93 ? -7.619 4.493 1.356 1.00 84.06 93 GLU A C 1
ATOM 720 O O . GLU A 1 93 ? -8.388 4.887 2.231 1.00 84.06 93 GLU A O 1
ATOM 725 N N . GLU A 1 94 ? -7.961 3.528 0.502 1.00 85.75 94 G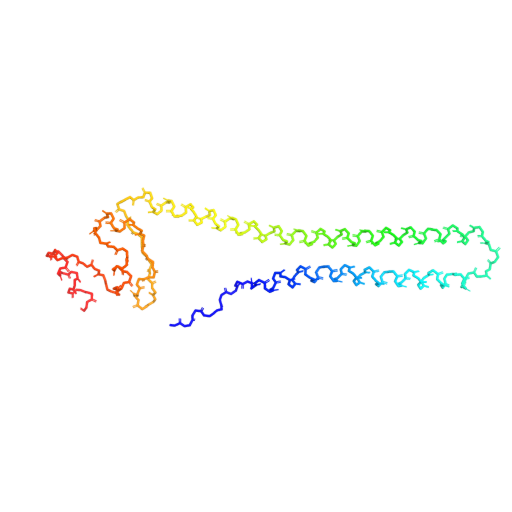LU A N 1
ATOM 726 C CA . GLU A 1 94 ? -9.258 2.858 0.530 1.00 85.75 94 GLU A CA 1
ATOM 727 C C . GLU A 1 94 ? -9.457 2.056 1.823 1.00 85.75 94 GLU A C 1
ATOM 729 O O . GLU A 1 94 ? -10.506 2.172 2.456 1.00 85.75 94 GLU A O 1
ATOM 734 N N . LEU A 1 95 ? -8.437 1.319 2.276 1.00 84.75 95 LEU A N 1
ATOM 735 C CA . LEU A 1 95 ? -8.466 0.607 3.558 1.00 84.75 95 LEU A CA 1
ATOM 736 C C . LEU A 1 95 ? -8.679 1.554 4.743 1.00 84.75 95 LEU A C 1
ATOM 738 O O . LEU A 1 95 ? -9.506 1.264 5.607 1.00 84.75 95 LEU A O 1
ATOM 742 N N . LEU A 1 96 ? -7.968 2.685 4.776 1.00 85.19 96 LEU A N 1
ATOM 743 C CA . LEU A 1 96 ? -8.144 3.699 5.819 1.00 85.19 96 LEU A CA 1
ATOM 744 C C . LEU A 1 96 ? -9.562 4.273 5.795 1.00 85.19 96 LEU A C 1
ATOM 746 O O . LEU A 1 96 ? -10.216 4.336 6.831 1.00 85.19 96 LEU A O 1
ATOM 750 N N . ARG A 1 97 ? -10.078 4.599 4.609 1.00 87.69 97 ARG A N 1
ATOM 751 C CA . ARG A 1 97 ? -11.428 5.145 4.443 1.00 87.69 97 ARG A CA 1
ATOM 752 C C . ARG A 1 97 ? -12.515 4.163 4.876 1.00 87.69 97 ARG A C 1
ATOM 754 O O . ARG A 1 97 ? -13.494 4.556 5.508 1.00 87.69 97 ARG A O 1
ATOM 761 N N . VAL A 1 98 ? -12.362 2.884 4.533 1.00 87.12 98 VAL A N 1
ATOM 762 C CA . VAL A 1 98 ? -13.277 1.821 4.969 1.00 87.12 98 VAL A CA 1
ATOM 763 C C . VAL A 1 98 ? -13.194 1.638 6.481 1.00 87.12 98 VAL A C 1
ATOM 765 O O . VAL A 1 98 ? -14.234 1.544 7.127 1.00 87.12 98 VAL A O 1
ATOM 768 N N . HIS A 1 99 ? -11.990 1.643 7.056 1.00 84.94 99 HIS A N 1
ATOM 769 C CA . HIS A 1 99 ? -11.796 1.540 8.499 1.00 84.94 99 HIS A CA 1
ATOM 770 C C . HIS A 1 99 ? -12.456 2.702 9.253 1.00 84.94 99 HIS A C 1
ATOM 772 O O . HIS A 1 99 ? -13.214 2.461 10.189 1.00 84.94 99 HIS A O 1
ATOM 778 N N . GLU A 1 100 ? -12.244 3.946 8.819 1.00 86.38 100 GLU A N 1
ATOM 779 C CA . GLU A 1 100 ? -12.884 5.130 9.406 1.00 86.38 100 GLU A CA 1
ATOM 780 C C . GLU A 1 100 ? -14.407 5.064 9.300 1.00 86.38 100 GLU A C 1
ATOM 782 O O . GLU A 1 100 ? -15.114 5.332 10.269 1.00 86.38 100 GLU A O 1
ATOM 787 N N . ARG A 1 101 ? -14.933 4.646 8.144 1.00 84.88 101 ARG A N 1
ATOM 788 C CA . ARG A 1 101 ? -16.377 4.492 7.955 1.00 84.88 101 ARG A CA 1
ATOM 789 C C . ARG A 1 101 ? -16.962 3.414 8.864 1.00 84.88 101 ARG A C 1
ATOM 791 O O . ARG A 1 101 ? -18.018 3.632 9.447 1.00 84.88 101 ARG A O 1
ATOM 798 N N . LEU A 1 102 ? -16.294 2.268 8.992 1.00 82.69 102 LEU A N 1
ATOM 799 C CA . LEU A 1 102 ? -16.708 1.204 9.908 1.00 82.69 102 LEU A CA 1
ATOM 800 C C . LEU A 1 102 ? -16.656 1.678 11.360 1.00 82.69 102 LEU A C 1
ATOM 802 O O . LEU A 1 102 ? -17.603 1.435 12.100 1.00 82.69 102 LEU A O 1
ATOM 806 N N . LYS A 1 103 ? -15.601 2.404 11.742 1.00 79.88 103 LYS A N 1
ATOM 807 C CA . LYS A 1 103 ? -15.468 2.997 13.073 1.00 79.88 103 LYS A CA 1
ATOM 808 C C . LYS A 1 103 ? -16.629 3.946 13.377 1.00 79.88 103 LYS A C 1
ATOM 810 O O . LYS A 1 103 ? -17.272 3.788 14.405 1.00 79.88 103 LYS A O 1
ATOM 815 N N . LEU A 1 104 ? -16.970 4.843 12.451 1.00 81.69 104 LEU A N 1
ATOM 816 C CA . LEU A 1 104 ? -18.117 5.743 12.600 1.00 81.69 104 LEU A CA 1
ATOM 817 C C . LEU A 1 104 ? -19.446 4.990 12.729 1.00 81.69 104 LEU A C 1
ATOM 819 O O . LEU A 1 104 ? -20.268 5.364 13.553 1.00 81.69 104 LEU A O 1
ATOM 823 N N . LEU A 1 105 ? -19.669 3.928 11.949 1.00 79.75 105 LEU A N 1
ATOM 824 C CA . LEU A 1 105 ? -20.893 3.122 12.052 1.00 79.75 105 LEU A CA 1
ATOM 825 C C . LEU A 1 105 ? -20.997 2.387 13.394 1.00 79.75 105 LEU A C 1
ATOM 827 O O . LEU A 1 105 ? -22.082 2.305 13.964 1.00 79.75 105 LEU A O 1
ATOM 831 N N . VAL A 1 106 ? -19.874 1.863 13.885 1.00 77.06 106 VAL A N 1
ATOM 832 C CA . VAL A 1 106 ? -19.774 1.173 15.177 1.00 77.06 106 VAL A CA 1
ATOM 833 C C . VAL A 1 106 ? -19.980 2.146 16.340 1.00 77.06 106 VAL A C 1
ATOM 835 O O . VAL A 1 106 ? -20.669 1.813 17.298 1.00 77.06 106 VAL A O 1
ATOM 838 N N . GLU A 1 107 ? -19.420 3.352 16.254 1.00 73.31 107 GLU A N 1
ATOM 839 C CA . GLU A 1 107 ? -19.482 4.360 17.320 1.00 73.31 107 GLU A CA 1
ATOM 840 C C . GLU A 1 107 ? -20.783 5.178 17.312 1.00 73.31 107 GLU A C 1
ATOM 842 O O . GLU A 1 107 ? -21.208 5.653 18.362 1.00 73.31 107 GLU A O 1
ATOM 847 N N . ALA A 1 108 ? -21.453 5.325 16.164 1.00 74.00 108 ALA A N 1
ATOM 848 C CA . ALA A 1 108 ? -22.680 6.117 16.048 1.00 74.00 108 ALA A CA 1
ATOM 849 C C . ALA A 1 108 ? -23.906 5.478 16.717 1.00 74.00 108 ALA A C 1
ATOM 851 O O . ALA A 1 108 ? -24.924 6.155 16.864 1.00 74.00 108 ALA A O 1
ATOM 852 N N . ASN A 1 109 ? -23.848 4.199 17.103 1.00 74.88 109 ASN A N 1
ATOM 853 C CA . ASN A 1 109 ? -24.966 3.526 17.754 1.00 74.88 109 ASN A CA 1
ATOM 854 C C . ASN A 1 109 ? -24.708 3.330 19.260 1.00 74.88 109 ASN A C 1
ATOM 856 O O . ASN A 1 109 ? -24.148 2.308 19.657 1.00 74.88 109 ASN A O 1
ATOM 860 N N . PRO A 1 110 ? -25.146 4.268 20.121 1.00 70.62 110 PRO A N 1
ATOM 861 C CA . PRO A 1 110 ? -24.875 4.226 21.557 1.00 70.62 110 PRO A CA 1
ATOM 862 C C . PRO A 1 110 ? -25.603 3.093 22.291 1.00 70.62 110 PRO A C 1
ATOM 864 O O . PRO A 1 110 ? -25.374 2.908 23.480 1.00 70.62 110 PRO A O 1
ATOM 867 N N . HIS A 1 111 ? -26.477 2.340 21.618 1.00 77.38 111 HIS A N 1
ATOM 868 C CA . HIS A 1 111 ? -27.223 1.230 22.213 1.00 77.38 111 HIS A CA 1
ATOM 869 C C . HIS A 1 111 ? -26.624 -0.146 21.912 1.00 77.38 111 HIS A C 1
ATOM 871 O O . HIS A 1 111 ? -27.083 -1.140 22.472 1.00 77.38 111 HIS A O 1
ATOM 877 N N . PHE A 1 112 ? -25.598 -0.221 21.060 1.00 80.00 112 PHE A N 1
ATOM 878 C CA . PHE A 1 112 ? -24.902 -1.466 20.758 1.00 80.00 112 PHE A CA 1
ATOM 879 C C . PHE A 1 112 ? -23.409 -1.324 21.039 1.00 80.00 112 PHE A C 1
ATOM 881 O O . PHE A 1 112 ? -22.792 -0.289 20.780 1.00 80.00 112 PHE A O 1
ATOM 888 N N . PHE A 1 113 ? -22.814 -2.396 21.548 1.00 82.44 113 PHE A N 1
ATOM 889 C CA . PHE A 1 113 ? -21.368 -2.542 21.582 1.00 82.44 113 PHE A CA 1
ATOM 890 C C . PHE A 1 113 ? -20.961 -3.738 20.733 1.00 82.44 113 PHE A C 1
ATOM 892 O O . PHE A 1 113 ? -21.669 -4.741 20.642 1.00 82.44 113 PHE A O 1
ATOM 899 N N . PHE A 1 114 ? -19.814 -3.602 20.085 1.00 85.38 114 PHE A N 1
ATOM 900 C CA . PHE A 1 114 ? -19.237 -4.630 19.237 1.00 85.38 114 PHE A CA 1
ATOM 901 C C . PHE A 1 114 ? -18.012 -5.186 19.937 1.00 85.38 114 PHE A C 1
ATOM 903 O O . PHE A 1 114 ? -17.249 -4.430 20.533 1.00 85.38 114 PHE A O 1
ATOM 910 N N . TYR A 1 115 ? -17.802 -6.492 19.842 1.00 86.56 115 TYR A N 1
ATOM 911 C CA . TYR A 1 115 ? -16.600 -7.127 20.354 1.00 86.56 115 TYR A CA 1
ATOM 912 C C . TYR A 1 115 ? -16.127 -8.217 19.398 1.00 86.56 115 TYR A C 1
ATOM 914 O O . TYR A 1 115 ? -16.905 -8.772 18.621 1.00 86.56 115 TYR A O 1
ATOM 922 N N . THR A 1 116 ? -14.836 -8.515 19.449 1.00 86.75 116 THR A N 1
ATOM 923 C CA . THR A 1 116 ? -14.253 -9.681 18.788 1.00 86.75 116 THR A CA 1
ATOM 924 C C . THR A 1 116 ? -13.538 -10.527 19.820 1.00 86.75 116 THR A C 1
ATOM 926 O O . THR A 1 116 ? -13.029 -10.011 20.813 1.00 86.75 116 THR A O 1
ATOM 929 N N . GLN A 1 117 ? -13.467 -11.829 19.572 1.00 86.88 117 GLN A N 1
ATOM 930 C CA . GLN A 1 117 ? -12.773 -12.780 20.433 1.00 86.88 117 GLN A CA 1
ATOM 931 C C . GLN A 1 117 ? -11.903 -13.722 19.600 1.00 86.88 117 GLN A C 1
ATOM 933 O O . GLN A 1 117 ? -12.154 -13.904 18.404 1.00 86.88 117 GLN A O 1
ATOM 938 N N . ASP A 1 118 ? -10.861 -14.275 20.211 1.00 86.69 118 ASP A N 1
ATOM 939 C CA . ASP A 1 118 ? -10.063 -15.340 19.603 1.00 86.69 118 ASP A CA 1
ATOM 940 C C . ASP A 1 118 ? -10.753 -16.716 19.722 1.00 86.69 118 ASP A C 1
ATOM 942 O O . ASP A 1 118 ? -11.922 -16.819 20.103 1.00 86.69 118 ASP A O 1
ATOM 946 N N . ARG A 1 119 ? -10.057 -17.787 19.320 1.00 85.31 119 ARG A N 1
ATOM 947 C CA . ARG A 1 119 ? -10.615 -19.152 19.343 1.00 85.31 119 ARG A CA 1
ATOM 948 C C . ARG A 1 119 ? -10.732 -19.706 20.759 1.00 85.31 119 ARG A C 1
ATOM 950 O O . ARG A 1 119 ? -11.512 -20.622 20.990 1.00 85.31 119 ARG A O 1
ATOM 957 N N . GLU A 1 120 ? -9.954 -19.152 21.673 1.00 80.69 120 GLU A N 1
ATOM 958 C CA . GLU A 1 120 ? -9.882 -19.494 23.082 1.00 80.69 120 GLU A CA 1
ATOM 959 C C . GLU A 1 120 ? -10.895 -18.685 23.921 1.00 80.69 120 GLU A C 1
ATOM 961 O O . GLU A 1 120 ? -11.016 -18.917 25.121 1.00 80.69 120 GLU A O 1
ATOM 966 N N . GLY A 1 121 ? -11.653 -17.776 23.290 1.00 78.06 121 GLY A N 1
ATOM 967 C CA . GLY A 1 121 ? -12.696 -16.961 23.920 1.00 78.06 121 GLY A CA 1
ATOM 968 C C . GLY A 1 121 ? -12.191 -15.655 24.538 1.00 78.06 121 GLY A C 1
ATOM 969 O O . GLY A 1 121 ? -12.960 -14.941 25.175 1.00 78.06 121 GLY A O 1
ATOM 970 N N . ASN A 1 122 ? -10.920 -15.295 24.349 1.00 82.88 122 ASN A N 1
ATOM 971 C CA . ASN A 1 122 ? -10.380 -14.045 24.874 1.00 82.88 122 ASN A CA 1
ATOM 972 C C . ASN A 1 122 ? -10.861 -12.868 24.023 1.00 82.88 122 ASN A C 1
ATOM 974 O O . ASN A 1 122 ? -10.703 -12.871 22.797 1.00 82.88 122 ASN A O 1
ATOM 978 N N . VAL A 1 123 ? -11.402 -11.831 24.665 1.00 85.00 123 VAL A N 1
ATOM 979 C CA . VAL A 1 123 ? -11.822 -10.603 23.981 1.00 85.00 123 VAL A CA 1
ATOM 980 C C . VAL A 1 123 ? -10.592 -9.886 23.414 1.00 85.00 123 VAL A C 1
ATOM 982 O O . VAL A 1 123 ? -9.691 -9.482 24.142 1.00 85.00 123 VAL A O 1
ATOM 985 N N . THR A 1 124 ? -10.556 -9.723 22.093 1.00 87.00 124 THR A N 1
ATOM 986 C CA . THR A 1 124 ? -9.448 -9.089 21.354 1.00 87.00 124 THR A CA 1
ATOM 987 C C . THR A 1 124 ? -9.726 -7.628 21.013 1.00 87.00 124 THR A C 1
ATOM 989 O O . THR A 1 124 ? -8.796 -6.842 20.845 1.00 87.00 124 THR A O 1
ATOM 992 N N . TYR A 1 125 ? -10.999 -7.251 20.922 1.00 86.31 125 TYR A N 1
ATOM 993 C CA . TYR A 1 125 ? -11.447 -5.879 20.716 1.00 86.31 125 TYR A CA 1
ATOM 994 C C . TYR A 1 125 ? -12.836 -5.709 21.321 1.00 86.31 125 TYR A C 1
ATOM 996 O O . TYR A 1 125 ? -13.650 -6.629 21.265 1.00 86.31 125 TYR A O 1
ATOM 1004 N N . VAL A 1 126 ? -13.113 -4.520 21.849 1.00 87.12 126 VAL A N 1
ATOM 1005 C CA . VAL A 1 126 ? -14.454 -4.081 22.237 1.00 87.12 126 VAL A CA 1
ATOM 1006 C C . VAL A 1 126 ? -14.608 -2.595 21.905 1.00 87.12 126 VAL A C 1
ATOM 1008 O O . VAL A 1 126 ? -13.657 -1.822 22.050 1.00 87.12 126 VAL A O 1
ATOM 1011 N N . SER A 1 127 ? -15.777 -2.193 21.405 1.00 87.19 127 SER A N 1
ATOM 1012 C CA . SER A 1 127 ? -16.043 -0.802 21.040 1.00 87.19 127 SER A CA 1
ATOM 1013 C C . SER A 1 127 ? -16.173 0.094 22.280 1.00 87.19 127 SER A C 1
ATOM 1015 O O . SER A 1 127 ? -16.719 -0.343 23.296 1.00 87.19 127 SER A O 1
ATOM 1017 N N . PRO A 1 128 ? -15.768 1.378 22.201 1.00 85.38 128 PRO A N 1
ATOM 1018 C CA . PRO A 1 128 ? -15.885 2.315 23.324 1.00 85.38 128 PRO A CA 1
ATOM 1019 C C . PRO A 1 128 ? -17.321 2.533 23.815 1.00 85.38 128 PRO A C 1
ATOM 1021 O O . PRO A 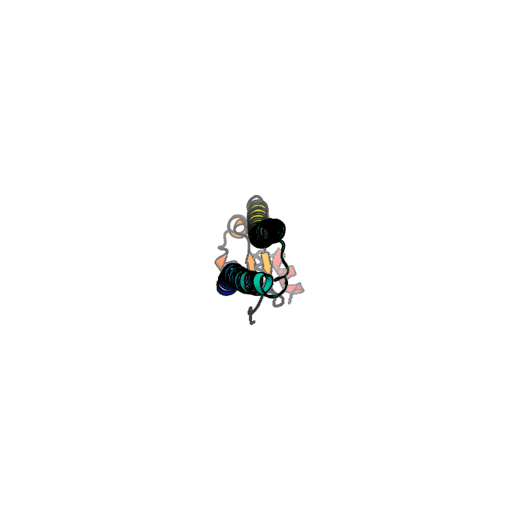1 128 ? -17.528 2.869 24.976 1.00 85.38 128 PRO A O 1
ATOM 1024 N N . SER A 1 129 ? -18.329 2.295 22.966 1.00 85.31 129 SER A N 1
ATOM 1025 C CA . SER A 1 129 ? -19.745 2.378 23.353 1.00 85.31 129 SER A CA 1
ATOM 1026 C C . SER A 1 129 ? -20.110 1.457 24.523 1.00 85.31 129 SER A C 1
ATOM 1028 O O . SER A 1 129 ? -21.079 1.736 25.226 1.00 85.31 129 SER A O 1
ATOM 1030 N N . VAL A 1 130 ? -19.315 0.416 24.802 1.00 86.12 130 VAL A N 1
ATOM 1031 C CA . VAL A 1 130 ? -19.510 -0.442 25.976 1.00 86.12 130 VAL A CA 1
ATOM 1032 C C . VAL A 1 130 ? -19.434 0.340 27.290 1.00 86.12 130 VAL A C 1
ATOM 1034 O O . VAL A 1 130 ? -20.185 0.038 28.215 1.00 86.12 130 VAL A O 1
ATOM 1037 N N . GLU A 1 131 ? -18.601 1.382 27.366 1.00 86.94 131 GLU A N 1
ATOM 1038 C CA . GLU A 1 131 ? -18.493 2.250 28.544 1.00 86.94 131 GLU A CA 1
ATOM 1039 C C . GLU A 1 131 ? -19.775 3.050 28.755 1.00 86.94 131 GLU A C 1
ATOM 1041 O O . GLU A 1 131 ? -20.277 3.130 29.872 1.00 86.94 131 GLU A O 1
ATOM 1046 N N . ALA A 1 132 ? -20.350 3.584 27.677 1.00 83.25 132 ALA A N 1
ATOM 1047 C CA . ALA A 1 132 ? -21.597 4.340 27.740 1.00 83.25 132 ALA A CA 1
ATOM 1048 C C . ALA A 1 132 ? -22.800 3.452 28.106 1.00 83.25 132 ALA A C 1
ATOM 1050 O O . ALA A 1 132 ? -23.700 3.899 28.811 1.00 83.25 132 ALA A O 1
ATOM 1051 N N . ILE A 1 133 ? -22.808 2.197 27.646 1.00 83.31 133 ILE A N 1
ATOM 1052 C CA . ILE A 1 133 ? -23.907 1.248 27.883 1.00 83.31 133 ILE A CA 1
ATOM 1053 C C . ILE A 1 133 ? -23.812 0.615 29.275 1.00 83.31 133 ILE A C 1
ATOM 1055 O O . ILE A 1 133 ? -24.825 0.447 29.949 1.00 83.31 133 ILE A O 1
ATOM 1059 N N . THR A 1 134 ? -22.607 0.224 29.696 1.00 82.69 134 THR A N 1
ATOM 1060 C CA . THR A 1 134 ? -22.399 -0.606 30.898 1.00 82.69 134 THR A CA 1
ATOM 1061 C C . THR A 1 134 ? -21.764 0.141 32.066 1.00 82.69 134 THR A C 1
ATOM 1063 O O . THR A 1 134 ? -21.744 -0.378 33.181 1.00 82.69 134 THR A O 1
ATOM 1066 N N . GLY A 1 135 ? -21.239 1.347 31.836 1.00 84.38 135 GLY A N 1
ATOM 1067 C CA . GLY A 1 135 ? -20.560 2.163 32.843 1.00 84.38 135 GLY A CA 1
ATOM 1068 C C . GLY A 1 135 ? -19.157 1.679 33.214 1.00 84.38 135 GLY A C 1
ATOM 1069 O O . GLY A 1 135 ? -18.566 2.225 34.144 1.00 84.38 135 GLY A O 1
ATOM 1070 N N . ARG A 1 136 ? -18.617 0.658 32.532 1.00 83.62 136 ARG A N 1
ATOM 1071 C CA . ARG A 1 136 ? -17.302 0.081 32.848 1.00 83.62 136 ARG A CA 1
ATOM 1072 C C . ARG A 1 136 ? -16.276 0.248 31.744 1.00 83.62 136 ARG A C 1
ATOM 1074 O O . ARG A 1 136 ? -16.631 0.065 30.579 1.00 83.62 136 ARG A O 1
ATOM 1081 N N . PRO A 1 137 ? -15.010 0.518 32.116 1.00 87.88 137 PRO A N 1
ATOM 1082 C CA . PRO A 1 137 ? -13.955 0.847 31.175 1.00 87.88 137 PRO A CA 1
ATOM 1083 C C . PRO A 1 137 ? -13.628 -0.313 30.231 1.00 87.88 137 PRO A C 1
ATOM 1085 O O . PRO A 1 137 ? -13.565 -1.472 30.644 1.00 87.88 137 PRO A O 1
ATOM 1088 N N . VAL A 1 138 ? -13.295 0.006 28.978 1.00 86.94 138 VAL A N 1
ATOM 1089 C CA . VAL A 1 138 ? -12.842 -0.949 27.946 1.00 86.94 138 VAL A CA 1
ATOM 1090 C C . VAL A 1 138 ? -11.688 -1.827 28.447 1.00 86.94 138 VAL A C 1
ATOM 1092 O O . VAL A 1 138 ? -11.602 -3.012 28.129 1.00 86.94 138 VAL A O 1
ATOM 1095 N N . SER A 1 139 ? -10.797 -1.263 29.265 1.00 86.62 139 SER A N 1
ATOM 1096 C CA . SER A 1 139 ? -9.637 -1.977 29.811 1.00 86.62 139 SER A CA 1
ATOM 1097 C C . SER A 1 139 ? -10.000 -3.117 30.768 1.00 86.62 139 SER A C 1
ATOM 1099 O O . SER A 1 139 ? -9.184 -4.015 30.968 1.00 86.62 139 SER A O 1
ATOM 1101 N N . GLU A 1 140 ? -11.191 -3.091 31.362 1.00 84.06 140 GLU A N 1
ATOM 1102 C CA . GLU A 1 140 ? -11.704 -4.165 32.212 1.00 84.06 140 GLU A CA 1
ATOM 1103 C C . GLU A 1 140 ? -12.263 -5.301 31.352 1.00 84.06 140 GLU A C 1
ATOM 1105 O O . GLU A 1 140 ? -11.911 -6.460 31.560 1.00 84.06 140 GLU A O 1
ATOM 1110 N N . TRP A 1 141 ? -13.011 -4.966 30.297 1.00 81.50 141 TRP A N 1
ATOM 1111 C CA . TRP A 1 141 ? -13.529 -5.930 29.321 1.00 81.50 141 TRP A CA 1
ATOM 1112 C C . TRP A 1 141 ? -12.433 -6.766 28.659 1.00 81.50 141 TRP A C 1
ATOM 1114 O O . TRP A 1 141 ? -12.587 -7.972 28.498 1.00 81.50 141 TRP A O 1
ATOM 1124 N N . LEU A 1 142 ? -11.300 -6.148 28.322 1.00 83.62 142 LEU A N 1
ATOM 1125 C CA . LEU A 1 142 ? -10.172 -6.835 27.683 1.00 83.62 142 LEU A CA 1
ATOM 1126 C C . LEU A 1 142 ? -9.430 -7.819 28.608 1.00 83.62 142 LEU A C 1
ATOM 1128 O O . LEU A 1 142 ? -8.598 -8.586 28.132 1.00 83.62 142 LEU A O 1
ATOM 1132 N N . LYS A 1 143 ? -9.690 -7.804 29.923 1.00 80.50 143 LYS A N 1
ATOM 1133 C CA . LYS A 1 143 ? -9.035 -8.695 30.901 1.00 80.50 143 LYS A CA 1
ATOM 1134 C C . LYS A 1 143 ? -9.821 -9.972 31.184 1.00 80.50 143 LYS A C 1
ATOM 1136 O O . LYS A 1 143 ? -9.285 -10.874 31.827 1.00 80.50 143 LYS A O 1
ATOM 1141 N N . HIS A 1 144 ? -11.073 -10.053 30.741 1.00 68.62 144 HIS A N 1
ATOM 1142 C CA . HIS A 1 144 ? -11.963 -11.164 31.050 1.00 68.62 144 HIS A CA 1
ATOM 1143 C C . HIS A 1 144 ? -12.244 -12.010 29.805 1.00 68.62 144 HIS A C 1
ATOM 1145 O O . HIS A 1 144 ? -12.506 -11.504 28.719 1.00 68.62 144 HIS A O 1
ATOM 1151 N N . THR A 1 145 ? -12.169 -13.327 29.981 1.00 64.81 145 THR A N 1
ATOM 1152 C CA . THR A 1 145 ? -12.362 -14.338 28.926 1.00 64.81 145 THR A CA 1
ATOM 1153 C C . THR A 1 145 ? -13.773 -14.915 28.910 1.00 64.81 145 THR A C 1
ATOM 1155 O O . THR A 1 145 ? -14.160 -15.616 27.984 1.00 64.81 145 THR A O 1
ATOM 1158 N N . HIS A 1 146 ? -14.552 -14.638 29.953 1.00 62.00 146 HIS A N 1
ATOM 1159 C CA . HIS A 1 146 ? -15.916 -15.110 30.093 1.00 62.00 146 HIS A CA 1
ATOM 1160 C C . HIS A 1 146 ? -16.865 -13.914 30.087 1.00 62.00 146 HIS A C 1
ATOM 1162 O O . HIS A 1 146 ? -16.537 -12.833 30.576 1.00 62.00 146 HIS A O 1
ATOM 1168 N N . TRP A 1 147 ? -18.044 -14.132 29.509 1.00 61.22 147 TRP A N 1
ATOM 1169 C CA . TRP A 1 147 ? -19.173 -13.215 29.525 1.00 61.22 147 TRP A CA 1
ATOM 1170 C C . TRP A 1 147 ? -19.376 -12.546 30.883 1.00 61.22 147 TRP A C 1
ATOM 1172 O O . TRP A 1 147 ? -19.676 -13.176 31.900 1.00 61.22 147 TRP A O 1
ATOM 1182 N N . TRP A 1 148 ? -19.233 -11.230 30.883 1.00 62.91 148 TRP A N 1
ATOM 1183 C CA . TRP A 1 148 ? -19.533 -10.443 32.052 1.00 62.91 148 TRP A CA 1
ATOM 1184 C C . TRP A 1 148 ? -21.050 -10.260 32.136 1.00 62.91 148 TRP A C 1
ATOM 1186 O O . TRP A 1 148 ? -21.661 -9.418 31.482 1.00 62.91 148 TRP A O 1
ATOM 1196 N N . THR A 1 149 ? -21.682 -11.135 32.906 1.00 63.41 149 THR A N 1
ATOM 1197 C CA . THR A 1 149 ? -23.081 -10.989 33.288 1.00 63.41 149 THR A CA 1
ATOM 1198 C C . THR A 1 149 ? -23.173 -10.105 34.524 1.00 63.41 149 THR A C 1
ATOM 1200 O O . THR A 1 149 ? -22.466 -10.361 35.497 1.00 63.41 149 THR A O 1
ATOM 1203 N N . THR A 1 150 ? -24.060 -9.111 34.532 1.00 65.75 150 THR A N 1
ATOM 1204 C CA . THR A 1 150 ? -24.393 -8.367 35.758 1.00 65.75 150 THR A CA 1
ATOM 1205 C C . THR A 1 150 ? -24.942 -9.309 36.838 1.00 65.75 150 THR A C 1
ATOM 1207 O O . THR A 1 150 ? -25.457 -10.388 36.521 1.00 65.75 150 THR A O 1
ATOM 1210 N N . ASP A 1 151 ? -24.915 -8.891 38.106 1.00 72.88 151 ASP A N 1
ATOM 1211 C CA . ASP A 1 151 ? -25.483 -9.643 39.245 1.00 72.88 151 ASP A CA 1
ATOM 1212 C C . ASP A 1 151 ? -27.024 -9.702 39.236 1.00 72.88 151 ASP A C 1
ATOM 1214 O O . ASP A 1 151 ? -27.670 -9.952 40.249 1.00 72.88 151 ASP A O 1
ATOM 1218 N N . SER A 1 152 ? -27.640 -9.469 38.075 1.00 75.38 152 SER A N 1
ATOM 1219 C CA . SER A 1 152 ? -29.069 -9.652 37.884 1.00 75.38 152 SER A CA 1
ATOM 1220 C C . SER A 1 152 ? -29.441 -11.130 38.057 1.00 75.38 152 SER A C 1
ATOM 1222 O O . SER A 1 152 ? -28.780 -11.989 37.457 1.00 75.38 152 SER A O 1
ATOM 1224 N N . PRO A 1 153 ? -30.541 -11.440 38.769 1.00 80.25 153 PRO A N 1
ATOM 1225 C CA . PRO A 1 153 ? -31.048 -12.806 38.910 1.00 80.25 153 PRO A CA 1
ATOM 1226 C C . PRO A 1 153 ? -31.278 -13.508 37.564 1.00 80.25 153 PRO A C 1
ATOM 1228 O O . PRO A 1 153 ? -31.117 -14.718 37.449 1.00 80.25 153 PRO A O 1
ATOM 1231 N N . ILE A 1 154 ? -31.590 -12.749 36.503 1.00 79.81 154 ILE A N 1
ATOM 1232 C CA . ILE A 1 154 ? -31.833 -13.302 35.161 1.00 79.81 154 ILE A CA 1
ATOM 1233 C C . ILE A 1 154 ? -30.592 -13.985 34.564 1.00 79.81 154 ILE A C 1
ATOM 1235 O O . ILE A 1 154 ? -30.710 -14.881 33.730 1.00 79.81 154 ILE A O 1
ATOM 1239 N N . ASN A 1 155 ? -29.400 -13.583 35.009 1.00 79.31 155 ASN A N 1
ATOM 1240 C CA . ASN A 1 155 ? -28.138 -14.114 34.513 1.00 79.31 155 ASN A CA 1
ATOM 1241 C C . ASN A 1 155 ? -27.688 -15.387 35.245 1.00 79.31 155 ASN A C 1
ATOM 1243 O O . ASN A 1 155 ? -26.775 -16.060 34.770 1.00 79.31 155 ASN A O 1
ATOM 1247 N N . GLU A 1 156 ? -28.310 -15.747 36.373 1.00 79.50 156 GLU A N 1
ATOM 1248 C CA . GLU A 1 156 ? -28.008 -16.999 37.082 1.00 79.50 156 GLU A CA 1
ATOM 1249 C C . GLU A 1 156 ? -28.321 -18.220 36.217 1.00 79.50 156 GLU A C 1
ATOM 1251 O O . GLU A 1 156 ? -27.513 -19.143 36.114 1.00 79.50 156 GLU A O 1
ATOM 1256 N N . GLU A 1 157 ? -29.460 -18.183 35.525 1.00 81.06 157 GLU A N 1
ATOM 1257 C CA . GLU A 1 157 ? -29.880 -19.245 34.611 1.00 81.06 157 GLU A CA 1
ATOM 1258 C C . GLU A 1 157 ? -28.897 -19.409 33.451 1.00 81.06 157 GLU A C 1
ATOM 1260 O O . GLU A 1 157 ? -28.580 -20.524 33.038 1.00 81.06 157 GLU A O 1
ATOM 1265 N N . ALA A 1 158 ? -28.390 -18.289 32.940 1.00 73.62 158 ALA A N 1
ATOM 1266 C CA . ALA A 1 158 ? -27.412 -18.286 31.873 1.00 73.62 158 ALA A CA 1
ATOM 1267 C C . ALA A 1 158 ? -26.099 -18.927 32.368 1.00 73.62 158 ALA A C 1
ATOM 1269 O O . ALA A 1 158 ? -25.602 -19.868 31.745 1.00 73.62 158 ALA A O 1
ATOM 1270 N N . ARG A 1 159 ? -25.582 -18.500 33.532 1.00 74.81 159 ARG A N 1
ATOM 1271 C CA . ARG A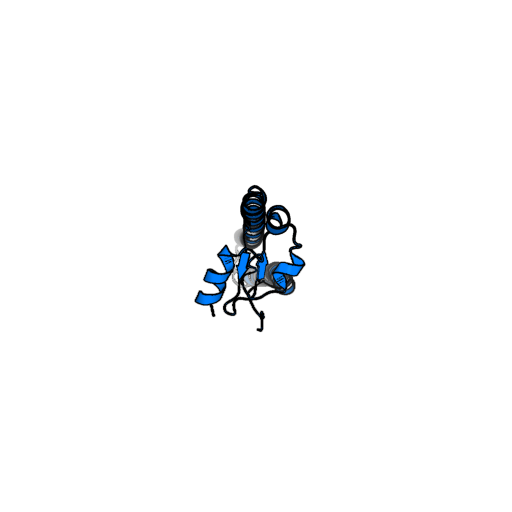 1 159 ? -24.379 -19.083 34.156 1.00 74.81 159 ARG A CA 1
ATOM 1272 C C . ARG A 1 159 ? -24.484 -20.597 34.326 1.00 74.81 159 ARG A C 1
ATOM 1274 O O . ARG A 1 159 ? -23.516 -21.291 34.047 1.00 74.81 159 ARG A O 1
ATOM 1281 N N . ARG A 1 160 ? -25.659 -21.115 34.685 1.00 78.06 160 ARG A N 1
ATOM 1282 C CA . ARG A 1 160 ? -25.894 -22.559 34.831 1.00 78.06 160 ARG A CA 1
ATOM 1283 C C . ARG A 1 160 ? -25.815 -23.349 33.515 1.00 78.06 160 ARG A C 1
ATOM 1285 O O . ARG A 1 160 ? -25.585 -24.548 33.564 1.00 78.06 160 ARG A O 1
ATOM 1292 N N . LYS A 1 161 ? -26.068 -22.727 32.358 1.00 76.94 161 LYS A N 1
ATOM 1293 C CA . LYS A 1 161 ? -26.106 -23.418 31.050 1.00 76.94 161 LYS A CA 1
ATOM 1294 C C . LYS A 1 161 ? -24.797 -23.372 30.266 1.00 76.94 161 LYS A C 1
ATOM 1296 O O . LYS A 1 161 ? -24.651 -24.132 29.313 1.00 76.94 161 LYS A O 1
ATOM 1301 N N . THR A 1 162 ? -23.895 -22.462 30.615 1.00 65.81 162 THR A N 1
ATOM 1302 C CA . THR A 1 162 ? -22.640 -22.232 29.877 1.00 65.81 162 THR A CA 1
ATOM 1303 C C . THR A 1 162 ? -21.432 -22.899 30.547 1.00 65.81 162 THR A C 1
ATOM 1305 O O . THR A 1 162 ? -20.358 -22.924 29.950 1.00 65.81 162 THR A O 1
ATOM 1308 N N . TYR A 1 163 ? -21.603 -23.457 31.752 1.00 56.81 163 TYR A N 1
ATOM 1309 C CA . TYR A 1 163 ? -20.594 -24.222 32.492 1.00 56.81 163 TYR A CA 1
ATOM 1310 C C . TYR A 1 163 ? -21.058 -25.652 32.757 1.00 56.81 163 TYR A C 1
ATOM 1312 O O . TYR A 1 163 ? -22.271 -25.834 33.004 1.00 56.81 163 TYR A O 1
#

Radius of gyration: 33.6 Å; chains: 1; bounding box: 66×35×92 Å

Secondary structure (DSSP, 8-state):
----------HHHHHHHHHHHHHHHHHHHHHHHHHHHHHHHHHHHH--SS-HHHHHHHHHHHHHHHHHHHHHHHHHHHHHHHHHHHHHHHHHHHHHHHHHHHHHHHHS-TT---EEE-TT--EEEE-THHHHHHSS-HHHHTT-SS----S-THHHHHHHHH-

Sequence (163 aa):
MNVENRGVPTLLTRILLRKRGAFLLAVVYLVLAGAYIWVSGHAVKAISGQDAALLHRLEILKGWVFVLLTAVALYAILRMVVRATGKERQVSEELLRVHERLKLLVEANPHFFFYTQDREGNVTYVSPSVEAITGRPVSEWLKHTHWWTTDSPINEEARRKTY

Organism: NCBI:txid1312852

pLDDT: mean 72.16, std 11.66, range [34.25, 87.88]

Foldseek 3Di:
DDPPDDDDCPVVNVVVLVVVLVVCLVVLVVVLVVVLVVVLVPLVPPPPPPDPVVSVVVSVVVVVVSVVVSVVVNVVSVVVSVVVVVVVVVVVVVVVVVVVVVLCVQVVDLQDKDWDADPQQQTPDIRQSCCVNPVDGRVVNNVDSDDDDDPDPVCVVVVVVVD

InterPro domains:
  IPR035965 PAS domain superfamily [SSF55785] (89-149)